Protein AF-A0A3N5LAV4-F1 (afdb_monomer)

pLDDT: mean 74.95, std 21.88, range [33.88, 96.81]

Mean predicted aligned error: 13.33 Å

Foldseek 3Di:
DPDDPVRVVVVLVVQVVCVVVVDDDDDDDDDLVCPVVRDQWDWA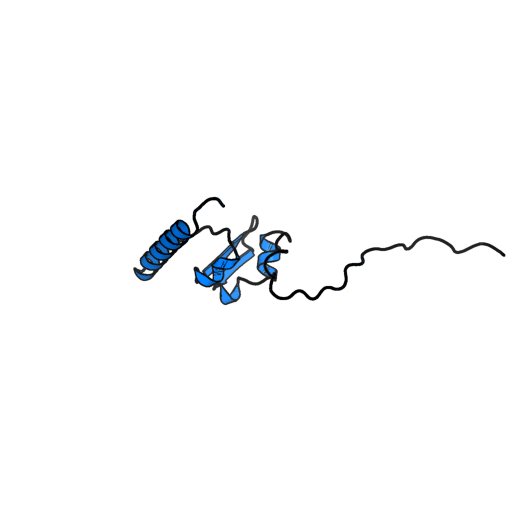DDVHTLDTGGCVVQVDPVSVCVRPVNPPPDPPPDDDDDDDDDDDDDDDDDDDDDD

Sequence (99 aa):
QGVDATTERAIVSLLQDLRQAGKTVVVVHHDLQTVPEYFDWVTLLNVRRIASGKVSEVFTEQNLRLTYGGRIAFLHAGAVQPGADAAEGQIEDAMVREG

Solvent-accessible surface area (backbone atoms only — not comparable to full-atom values): 6896 Å² total; per-residue (Å²): 130,96,70,55,74,68,57,51,50,55,52,51,51,52,52,51,52,43,39,74,72,74,43,91,80,88,81,95,79,84,63,74,85,55,42,78,81,75,43,72,59,46,72,42,62,52,104,45,80,75,47,70,42,44,33,95,79,47,75,38,72,70,54,49,34,69,37,58,71,65,71,73,79,72,85,62,89,83,69,89,79,90,86,86,88,76,84,77,90,84,90,79,90,84,82,90,82,91,135

Radius of gyration: 22.42 Å; Cα contacts (8 Å, |Δi|>4): 59; chains: 1; bounding box: 51×29×78 Å

Structure (mmCIF, N/CA/C/O backbone):
data_AF-A0A3N5LAV4-F1
#
_entry.id   AF-A0A3N5LAV4-F1
#
loop_
_atom_site.group_PDB
_atom_site.id
_atom_site.type_symbol
_atom_site.label_atom_id
_atom_site.label_alt_id
_atom_site.label_comp_id
_atom_site.label_asym_id
_atom_site.label_entity_id
_atom_site.label_seq_id
_atom_site.pdbx_PDB_ins_code
_atom_site.Cartn_x
_atom_site.Cartn_y
_atom_site.Cartn_z
_atom_site.occupancy
_atom_site.B_iso_or_equiv
_atom_site.auth_seq_id
_atom_site.auth_comp_id
_atom_site.auth_asym_id
_atom_site.auth_atom_id
_atom_site.pdbx_PDB_model_num
ATOM 1 N N . GLN A 1 1 ? -7.325 -6.015 -11.851 1.00 54.72 1 GLN A N 1
ATOM 2 C CA . GLN A 1 1 ? -7.797 -7.276 -11.238 1.00 54.72 1 GLN A CA 1
ATOM 3 C C . GLN A 1 1 ? -9.316 -7.206 -11.070 1.00 54.72 1 GLN A C 1
ATOM 5 O O . GLN A 1 1 ? -9.852 -6.115 -11.176 1.00 54.72 1 GLN A O 1
ATOM 10 N N . GLY A 1 2 ? -10.007 -8.340 -10.899 1.00 55.69 2 GLY A N 1
ATOM 11 C CA . GLY A 1 2 ? -11.479 -8.446 -10.953 1.00 55.69 2 GLY A CA 1
ATOM 12 C C . GLY A 1 2 ? -12.210 -8.363 -9.605 1.00 55.69 2 GLY A C 1
ATOM 13 O O . GLY A 1 2 ? -13.214 -9.047 -9.435 1.00 55.69 2 GLY A O 1
ATOM 14 N N . VAL A 1 3 ? -11.696 -7.591 -8.644 1.00 66.12 3 VAL A N 1
ATOM 15 C CA . VAL A 1 3 ? -12.394 -7.310 -7.377 1.00 66.12 3 VAL A CA 1
ATOM 16 C C . VAL A 1 3 ? -13.152 -5.994 -7.544 1.00 66.12 3 VAL A C 1
ATOM 18 O O . VAL A 1 3 ? -12.607 -5.036 -8.084 1.00 66.12 3 VAL A O 1
ATOM 21 N N . ASP A 1 4 ? -14.417 -5.956 -7.125 1.00 78.62 4 ASP A N 1
ATOM 22 C CA . ASP A 1 4 ? -15.229 -4.737 -7.161 1.00 78.62 4 ASP A CA 1
ATOM 23 C C . ASP A 1 4 ? -14.636 -3.653 -6.239 1.00 78.62 4 ASP A C 1
ATOM 25 O O . ASP A 1 4 ? -14.283 -3.936 -5.091 1.00 78.62 4 ASP A O 1
ATOM 29 N N . ALA A 1 5 ? -14.568 -2.403 -6.709 1.00 75.56 5 ALA A N 1
ATOM 30 C CA . ALA A 1 5 ? -13.951 -1.285 -5.983 1.00 75.56 5 ALA A CA 1
ATOM 31 C C . ALA A 1 5 ? -14.625 -0.977 -4.629 1.00 75.56 5 ALA A C 1
ATOM 33 O O . ALA A 1 5 ? -14.033 -0.346 -3.751 1.00 75.56 5 ALA A O 1
ATOM 34 N N . THR A 1 6 ? -15.879 -1.388 -4.431 1.00 80.19 6 THR A N 1
ATOM 35 C CA . THR A 1 6 ? -16.562 -1.283 -3.132 1.00 80.19 6 THR A CA 1
ATOM 36 C C . THR A 1 6 ? -16.047 -2.346 -2.170 1.00 80.19 6 THR A C 1
ATOM 38 O O . THR A 1 6 ? -15.789 -2.058 -1.003 1.00 80.19 6 THR A O 1
ATOM 41 N N . THR A 1 7 ? -15.844 -3.562 -2.677 1.00 81.88 7 THR A N 1
ATOM 42 C CA . THR A 1 7 ? -15.305 -4.683 -1.899 1.00 81.88 7 THR A CA 1
ATOM 43 C C . THR A 1 7 ? -13.860 -4.418 -1.491 1.00 81.88 7 THR A C 1
ATOM 45 O O . THR A 1 7 ? -13.505 -4.623 -0.333 1.00 81.88 7 THR A O 1
ATOM 48 N N . GLU A 1 8 ? -13.040 -3.895 -2.404 1.00 83.81 8 GLU A N 1
ATOM 49 C CA . GLU A 1 8 ? -11.659 -3.514 -2.100 1.00 83.81 8 GLU A CA 1
ATOM 50 C C . GLU A 1 8 ? -11.595 -2.464 -0.985 1.00 83.81 8 GLU A C 1
ATOM 52 O O . GLU A 1 8 ? -10.899 -2.669 0.008 1.00 83.81 8 GLU A O 1
ATOM 57 N N . ARG A 1 9 ? -12.391 -1.391 -1.080 1.00 82.44 9 ARG A N 1
ATOM 58 C CA . ARG A 1 9 ? -12.448 -0.354 -0.037 1.00 82.44 9 ARG A CA 1
ATOM 59 C C . ARG A 1 9 ? -12.894 -0.899 1.319 1.00 82.44 9 ARG A C 1
ATOM 61 O O . ARG A 1 9 ? -12.321 -0.519 2.337 1.00 82.44 9 ARG A O 1
ATOM 68 N N . ALA A 1 10 ? -13.869 -1.809 1.348 1.00 86.69 10 ALA A N 1
ATOM 69 C CA . ALA A 1 10 ? -14.304 -2.448 2.591 1.00 86.69 10 ALA A CA 1
ATOM 70 C C . ALA A 1 10 ? -13.181 -3.286 3.228 1.00 86.69 10 ALA A C 1
ATOM 72 O O . ALA A 1 10 ? -12.960 -3.210 4.438 1.00 86.69 10 ALA A O 1
ATOM 73 N N . ILE A 1 11 ? -12.433 -4.039 2.415 1.00 87.12 11 ILE A N 1
ATOM 74 C CA . ILE A 1 11 ? -11.278 -4.817 2.878 1.00 87.12 11 ILE A CA 1
ATOM 75 C C . ILE A 1 11 ? -10.182 -3.882 3.397 1.00 87.12 11 ILE A C 1
ATOM 77 O O . ILE A 1 11 ? -9.685 -4.089 4.500 1.00 87.12 11 ILE A O 1
ATOM 81 N N . VAL A 1 12 ? -9.829 -2.832 2.651 1.00 86.62 12 VAL A N 1
ATOM 82 C CA . VAL A 1 12 ? -8.804 -1.861 3.064 1.00 86.62 12 VAL A CA 1
ATOM 83 C C . VAL A 1 12 ? -9.181 -1.187 4.383 1.00 86.62 12 VAL A C 1
ATOM 85 O O . VAL A 1 12 ? -8.341 -1.114 5.278 1.00 86.62 12 VAL A O 1
ATOM 88 N N . SER A 1 13 ? -10.439 -0.769 4.550 1.00 88.50 13 SER A N 1
ATOM 89 C CA . SER A 1 13 ? -10.920 -0.181 5.807 1.00 88.50 13 SER A CA 1
ATOM 90 C C . SER A 1 13 ? -10.742 -1.145 6.983 1.00 88.50 13 SER A C 1
ATOM 92 O O . SER A 1 13 ? -10.186 -0.767 8.010 1.00 88.50 13 SER A O 1
ATOM 94 N N . LEU A 1 14 ? -11.120 -2.416 6.817 1.00 90.38 14 LEU A N 1
ATOM 95 C CA . LEU A 1 14 ? -10.933 -3.429 7.858 1.00 90.38 14 LEU A CA 1
ATOM 96 C C . LEU A 1 14 ? -9.450 -3.619 8.217 1.00 90.38 14 LEU A C 1
ATOM 98 O O . LEU A 1 14 ? -9.093 -3.757 9.388 1.00 90.38 14 LEU A O 1
ATOM 102 N N . LEU A 1 15 ? -8.565 -3.620 7.219 1.00 90.12 15 LEU A N 1
ATOM 103 C CA . LEU A 1 15 ? -7.121 -3.735 7.435 1.00 90.12 15 LEU A CA 1
ATOM 104 C C . LEU A 1 15 ? -6.561 -2.516 8.185 1.00 90.12 15 LEU A C 1
ATOM 106 O O . LEU A 1 15 ? -5.692 -2.670 9.047 1.00 90.12 15 LEU A O 1
ATOM 110 N N . GLN A 1 16 ? -7.083 -1.318 7.911 1.00 88.94 16 GLN A N 1
ATOM 111 C CA . GLN A 1 16 ? -6.729 -0.100 8.639 1.00 88.94 16 GLN A CA 1
ATOM 112 C C . GLN A 1 16 ? -7.195 -0.148 10.098 1.00 88.94 16 GLN A C 1
ATOM 114 O O . GLN A 1 16 ? -6.432 0.261 10.976 1.00 88.94 16 GLN A O 1
ATOM 119 N N . ASP A 1 17 ? -8.384 -0.684 10.373 1.00 92.19 17 ASP A N 1
ATOM 120 C CA . ASP A 1 17 ? -8.902 -0.855 11.737 1.00 92.19 17 ASP A CA 1
ATOM 121 C C . ASP A 1 17 ? -8.050 -1.850 12.537 1.00 92.19 17 ASP A C 1
ATOM 123 O O . ASP A 1 17 ? -7.671 -1.589 13.681 1.00 92.19 17 ASP A O 1
ATOM 127 N N . LEU A 1 18 ? -7.656 -2.969 11.919 1.00 90.62 18 LEU A N 1
ATOM 128 C CA . LEU A 1 18 ? -6.747 -3.940 12.539 1.00 90.62 18 LEU A CA 1
ATOM 129 C C . LEU A 1 18 ? -5.386 -3.317 12.866 1.00 90.62 18 LEU A C 1
ATOM 131 O O . LEU A 1 18 ? -4.844 -3.545 13.951 1.00 90.62 18 LEU A O 1
ATOM 135 N N . ARG A 1 19 ? -4.849 -2.492 11.961 1.00 90.00 19 ARG A N 1
ATOM 136 C CA . ARG A 1 19 ? -3.630 -1.716 12.217 1.00 90.00 19 ARG A CA 1
ATOM 137 C C . ARG A 1 19 ? -3.817 -0.762 13.400 1.00 90.00 19 ARG A C 1
ATOM 139 O O . ARG A 1 19 ? -2.953 -0.719 14.272 1.00 90.00 19 ARG A O 1
ATOM 146 N N . GLN A 1 20 ? -4.933 -0.029 13.465 1.00 89.62 20 GLN A N 1
ATOM 147 C CA . GLN A 1 20 ? -5.241 0.873 14.587 1.00 89.62 20 GLN A CA 1
ATOM 148 C C . GLN A 1 20 ? -5.351 0.123 15.923 1.00 89.62 20 GLN A C 1
ATOM 150 O O . GLN A 1 20 ? -4.937 0.641 16.957 1.00 89.62 20 GLN A O 1
ATOM 155 N N . ALA A 1 21 ? -5.802 -1.133 15.901 1.00 94.44 21 ALA A N 1
ATOM 156 C CA . ALA A 1 21 ? -5.805 -2.029 17.058 1.00 94.44 21 ALA A CA 1
ATOM 157 C C . ALA A 1 21 ? -4.410 -2.591 17.432 1.00 94.44 21 ALA A C 1
ATOM 159 O O . ALA A 1 21 ? -4.306 -3.536 18.221 1.00 94.44 21 ALA A O 1
ATOM 160 N N . GLY A 1 22 ? -3.329 -2.053 16.857 1.00 91.94 22 GLY A N 1
ATOM 161 C CA . GLY A 1 22 ? -1.949 -2.448 17.138 1.00 91.94 22 GLY A CA 1
ATOM 162 C C . GLY A 1 22 ? -1.529 -3.767 16.486 1.00 91.94 22 GLY A C 1
ATOM 163 O O . GLY A 1 22 ? -0.560 -4.384 16.931 1.00 91.94 22 GLY A O 1
ATOM 164 N N . LYS A 1 23 ? -2.254 -4.243 15.463 1.00 91.00 23 LYS A N 1
ATOM 165 C CA . LYS A 1 23 ? -1.867 -5.440 14.703 1.00 91.00 23 LYS A CA 1
ATOM 166 C C . LYS A 1 23 ? -0.959 -5.066 13.537 1.00 91.00 23 LYS A C 1
ATOM 168 O O . LYS A 1 23 ? -1.165 -4.062 12.864 1.00 91.00 23 LYS A O 1
ATOM 173 N N . THR A 1 24 ? 0.031 -5.908 13.261 1.00 89.81 24 THR A N 1
ATOM 174 C CA . THR A 1 24 ? 0.834 -5.793 12.041 1.00 89.81 24 THR A CA 1
ATOM 175 C C . THR A 1 24 ? 0.073 -6.417 10.879 1.00 89.81 24 THR A C 1
ATOM 177 O O . THR A 1 24 ? -0.315 -7.582 10.947 1.00 89.81 24 THR A O 1
ATOM 180 N N . VAL A 1 25 ? -0.120 -5.648 9.811 1.00 89.75 25 VAL A N 1
ATOM 181 C CA . VAL A 1 25 ? -0.812 -6.081 8.596 1.00 89.75 25 VAL A CA 1
ATOM 182 C C . VAL A 1 25 ? 0.167 -6.028 7.428 1.00 89.75 25 VAL A C 1
ATOM 184 O O . VAL A 1 25 ? 0.864 -5.033 7.247 1.00 89.75 25 VAL A O 1
ATOM 187 N N . VAL A 1 26 ? 0.221 -7.100 6.636 1.00 89.69 26 VAL A N 1
ATOM 188 C CA . VAL A 1 26 ? 1.035 -7.179 5.417 1.00 89.69 26 VAL A CA 1
ATOM 189 C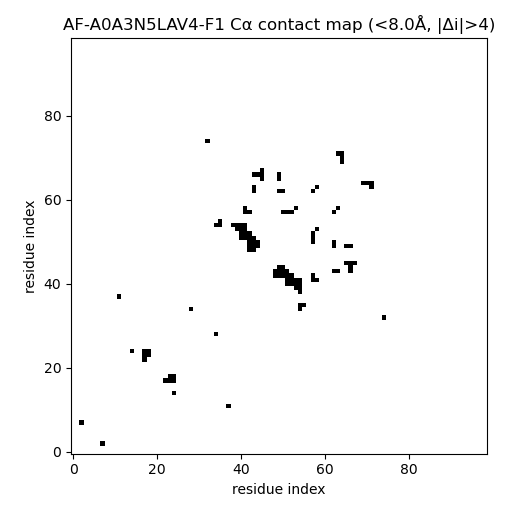 C . VAL A 1 26 ? 0.105 -7.425 4.239 1.00 89.69 26 VAL A C 1
ATOM 191 O O . VAL A 1 26 ? -0.685 -8.367 4.263 1.00 89.69 26 VAL A O 1
ATOM 194 N N . VAL A 1 27 ? 0.203 -6.580 3.214 1.00 89.62 27 VAL A N 1
ATOM 195 C CA . VAL A 1 27 ? -0.643 -6.634 2.018 1.00 89.62 27 VAL A CA 1
ATOM 196 C C . VAL A 1 27 ? 0.245 -6.681 0.784 1.00 89.62 27 VAL A C 1
ATOM 198 O O . VAL A 1 27 ? 1.216 -5.933 0.680 1.00 89.62 27 VAL A O 1
ATOM 201 N N . VAL A 1 28 ? -0.098 -7.555 -0.160 1.00 89.38 28 VAL A N 1
ATOM 202 C CA . VAL A 1 28 ? 0.474 -7.527 -1.508 1.00 89.38 28 VAL A CA 1
ATOM 203 C C . VAL A 1 28 ? -0.480 -6.727 -2.378 1.00 89.38 28 VAL A C 1
ATOM 205 O O . VAL A 1 28 ? -1.561 -7.208 -2.710 1.00 89.38 28 VAL A O 1
ATOM 208 N N . HIS A 1 29 ? -0.081 -5.501 -2.714 1.00 88.19 29 HIS A N 1
ATOM 209 C CA . HIS A 1 29 ? -0.881 -4.609 -3.546 1.00 88.19 29 HIS A CA 1
ATOM 210 C C . HIS A 1 29 ? -0.306 -4.487 -4.954 1.00 88.19 29 HIS A C 1
ATOM 212 O O . HIS A 1 29 ? 0.909 -4.526 -5.145 1.00 88.19 29 HIS A O 1
ATOM 218 N N . HIS A 1 30 ? -1.186 -4.364 -5.943 1.00 84.62 30 HIS A N 1
ATOM 219 C CA . HIS A 1 30 ? -0.815 -4.330 -7.361 1.00 84.62 30 HIS A CA 1
ATOM 220 C C . HIS A 1 30 ? -1.192 -3.017 -8.050 1.00 84.62 30 HIS A C 1
ATOM 222 O O . HIS A 1 30 ? -0.629 -2.709 -9.101 1.00 84.62 30 HIS A O 1
ATOM 228 N N . ASP A 1 31 ? -2.126 -2.256 -7.477 1.00 85.94 31 ASP A N 1
ATOM 229 C CA . ASP A 1 31 ? -2.491 -0.939 -7.972 1.00 85.94 31 ASP A CA 1
ATOM 230 C C . ASP A 1 31 ? -1.620 0.124 -7.299 1.00 85.94 31 ASP A C 1
ATOM 232 O O . ASP A 1 31 ? -1.720 0.398 -6.108 1.00 85.94 31 ASP A O 1
ATOM 236 N N . LEU A 1 32 ? -0.727 0.718 -8.083 1.00 87.19 32 LEU A N 1
ATOM 237 C CA . LEU A 1 32 ? 0.224 1.713 -7.607 1.00 87.19 32 LEU A CA 1
ATOM 238 C C . LEU A 1 32 ? -0.426 3.072 -7.318 1.00 87.19 32 LEU A C 1
ATOM 240 O O . LEU A 1 32 ? 0.136 3.844 -6.545 1.00 87.19 32 LEU A O 1
ATOM 244 N N . GLN A 1 33 ? -1.582 3.381 -7.912 1.00 85.31 33 GLN A N 1
ATOM 245 C CA . GLN A 1 33 ? -2.218 4.692 -7.744 1.00 85.31 33 GLN A CA 1
ATOM 246 C C . GLN A 1 33 ? -2.791 4.874 -6.337 1.00 85.31 33 GLN A C 1
ATOM 248 O O . GLN A 1 33 ? -2.746 5.970 -5.787 1.00 85.31 33 GLN A O 1
ATOM 253 N N . THR A 1 34 ? -3.269 3.787 -5.738 1.00 86.00 34 THR A N 1
ATOM 254 C CA . THR A 1 34 ? -3.899 3.770 -4.413 1.00 86.00 34 THR A CA 1
ATOM 255 C C . THR A 1 34 ? -2.910 3.525 -3.269 1.00 86.00 34 THR A C 1
ATOM 257 O O . THR A 1 34 ? -3.261 3.689 -2.100 1.00 86.00 34 THR A O 1
ATOM 260 N N . VAL A 1 35 ? -1.642 3.193 -3.564 1.00 90.06 35 VAL A N 1
ATOM 261 C CA . VAL A 1 35 ? -0.621 2.952 -2.525 1.00 90.06 35 VAL A CA 1
ATOM 262 C C . VAL A 1 35 ? -0.457 4.137 -1.561 1.00 90.06 35 VAL A C 1
ATOM 264 O O . VAL A 1 35 ? -0.478 3.895 -0.352 1.00 90.06 35 VAL A O 1
ATOM 267 N N . PRO A 1 36 ? -0.323 5.394 -2.034 1.00 88.31 36 PRO A N 1
ATOM 268 C CA . PRO A 1 36 ? -0.148 6.541 -1.143 1.00 88.31 36 PRO A CA 1
ATOM 269 C C . PRO A 1 36 ? -1.364 6.851 -0.273 1.00 88.31 36 PRO A C 1
ATOM 271 O O . PRO A 1 36 ? -1.217 7.506 0.753 1.00 88.31 36 PRO A O 1
ATOM 274 N N . GLU A 1 37 ? -2.551 6.394 -0.675 1.00 87.19 37 GLU A N 1
ATOM 275 C CA . GLU A 1 37 ? -3.787 6.603 0.078 1.00 87.19 37 GLU A CA 1
ATOM 276 C C . GLU A 1 37 ? -3.936 5.581 1.213 1.00 87.19 37 GLU A C 1
ATOM 278 O O . GLU A 1 37 ? -4.438 5.908 2.288 1.00 87.19 37 GLU A O 1
ATOM 283 N N . TYR A 1 38 ? -3.497 4.338 0.994 1.00 84.50 38 TYR A N 1
ATOM 284 C CA . TYR A 1 38 ? -3.832 3.225 1.886 1.00 84.50 38 TYR A CA 1
ATOM 285 C C . TYR A 1 38 ? -2.703 2.770 2.808 1.00 84.50 38 TYR A C 1
ATOM 287 O O . TYR A 1 38 ? -2.996 2.186 3.856 1.00 84.50 38 TYR A O 1
ATOM 295 N N . PHE A 1 39 ? -1.438 3.022 2.460 1.00 90.00 39 PHE A N 1
ATOM 296 C CA . PHE A 1 39 ? -0.298 2.435 3.166 1.00 90.00 39 PHE A CA 1
ATOM 297 C C . PHE A 1 39 ? 0.690 3.477 3.687 1.00 90.00 39 PHE A C 1
ATOM 299 O O . PHE A 1 39 ? 1.071 4.416 2.998 1.00 90.00 39 PHE A O 1
ATOM 306 N N . ASP A 1 40 ? 1.181 3.243 4.903 1.00 89.25 40 ASP A N 1
ATOM 307 C CA . ASP A 1 40 ? 2.211 4.075 5.532 1.00 89.25 40 ASP A CA 1
ATOM 308 C C . ASP A 1 40 ? 3.628 3.670 5.079 1.00 89.25 40 ASP A C 1
ATOM 310 O O . ASP A 1 40 ? 4.546 4.492 5.000 1.00 89.25 40 ASP A O 1
ATOM 314 N N . TRP A 1 41 ? 3.814 2.378 4.788 1.00 93.88 41 TRP A N 1
ATOM 315 C CA . TRP A 1 41 ? 5.083 1.744 4.425 1.00 93.88 41 TRP A CA 1
ATOM 316 C C . TRP A 1 41 ? 4.928 0.874 3.182 1.00 93.88 41 TRP A C 1
ATOM 318 O O . TRP A 1 41 ? 3.894 0.244 2.973 1.00 93.88 41 TRP A O 1
ATOM 328 N N . V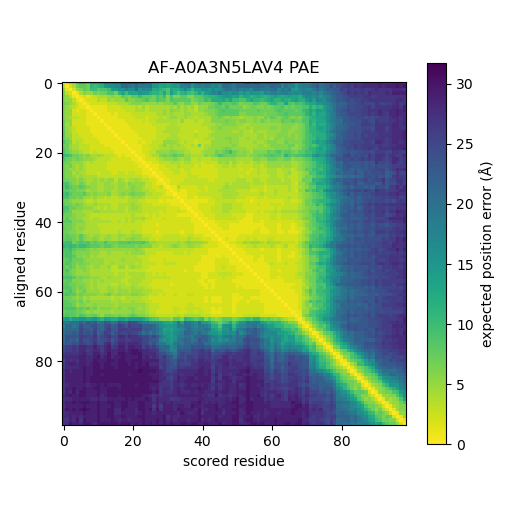AL A 1 42 ? 5.994 0.783 2.390 1.00 95.88 42 VAL A N 1
ATOM 329 C CA . VAL A 1 42 ? 6.047 -0.049 1.187 1.00 95.88 42 VAL A CA 1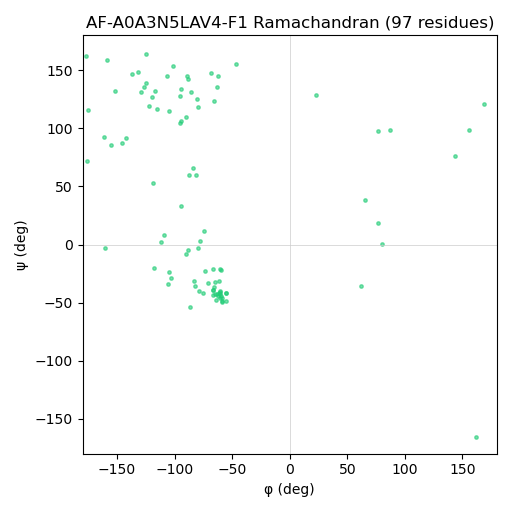
ATOM 330 C C . VAL A 1 42 ? 7.378 -0.785 1.099 1.00 95.88 42 VAL A C 1
ATOM 332 O O . VAL A 1 42 ? 8.426 -0.282 1.506 1.00 95.88 42 VAL A O 1
ATOM 335 N N . THR A 1 43 ? 7.337 -1.996 0.549 1.00 95.69 43 THR A N 1
ATOM 336 C CA . THR A 1 43 ? 8.527 -2.739 0.133 1.00 95.69 43 THR A CA 1
ATOM 337 C C . THR A 1 43 ? 8.406 -3.066 -1.344 1.00 95.69 43 THR A C 1
ATOM 339 O O . THR A 1 43 ? 7.482 -3.758 -1.760 1.00 95.69 43 THR A O 1
ATOM 342 N N . LEU A 1 44 ? 9.349 -2.561 -2.131 1.00 94.50 44 LEU A N 1
ATOM 343 C CA . LEU A 1 44 ? 9.399 -2.749 -3.572 1.00 94.50 44 LEU A CA 1
ATOM 344 C C . LEU A 1 44 ? 10.321 -3.925 -3.915 1.00 94.50 44 LEU A C 1
ATOM 346 O O . LEU A 1 44 ? 11.470 -3.983 -3.459 1.00 94.50 44 LEU A O 1
ATOM 350 N N . LEU A 1 45 ? 9.813 -4.872 -4.708 1.00 91.62 45 LEU A N 1
ATOM 351 C CA . LEU A 1 45 ? 10.463 -6.150 -5.007 1.00 91.62 45 LEU A CA 1
ATOM 352 C C . LEU A 1 45 ? 10.521 -6.412 -6.517 1.00 91.62 45 LEU A C 1
ATOM 354 O O . LEU A 1 45 ? 9.505 -6.344 -7.199 1.00 91.62 45 LEU A O 1
ATOM 358 N N . ASN A 1 46 ? 11.696 -6.791 -7.016 1.00 90.19 46 ASN A N 1
ATOM 359 C CA . ASN A 1 46 ? 11.898 -7.297 -8.374 1.00 90.19 46 ASN A CA 1
ATOM 360 C C . ASN A 1 46 ? 12.991 -8.363 -8.371 1.00 90.19 46 ASN A C 1
ATOM 362 O O . ASN A 1 46 ? 14.172 -8.035 -8.516 1.00 90.19 46 ASN A O 1
ATOM 366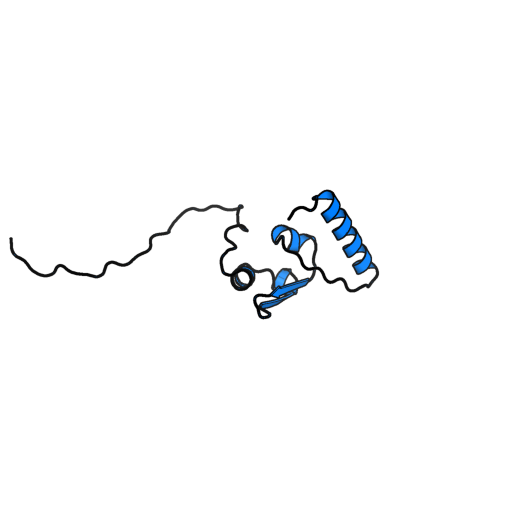 N N . VAL A 1 47 ? 12.603 -9.619 -8.118 1.00 90.44 47 VAL A N 1
ATOM 367 C CA . VAL A 1 47 ? 13.483 -10.775 -7.819 1.00 90.44 47 VAL A CA 1
ATOM 368 C C . VAL A 1 47 ? 14.325 -10.591 -6.540 1.00 90.44 47 VAL A C 1
ATOM 370 O O . VAL A 1 47 ? 14.505 -11.525 -5.767 1.00 90.44 47 VAL A O 1
ATOM 373 N N . ARG A 1 48 ? 14.777 -9.368 -6.267 1.00 92.31 48 ARG A N 1
ATOM 374 C CA . ARG A 1 48 ? 15.437 -8.872 -5.065 1.00 92.31 48 ARG A CA 1
ATOM 375 C C . ARG A 1 48 ? 14.686 -7.663 -4.510 1.00 92.31 48 ARG A C 1
ATOM 377 O O . ARG A 1 48 ? 13.909 -7.014 -5.212 1.00 92.31 48 ARG A O 1
ATOM 384 N N . ARG A 1 49 ? 14.975 -7.312 -3.258 1.00 94.94 49 ARG A N 1
ATOM 385 C CA . ARG A 1 49 ? 14.503 -6.059 -2.661 1.00 94.94 49 ARG A CA 1
ATOM 386 C C . ARG A 1 49 ? 15.139 -4.864 -3.368 1.00 94.94 49 ARG A C 1
ATOM 388 O O . ARG A 1 49 ? 16.362 -4.762 -3.403 1.00 94.94 49 ARG A O 1
ATOM 395 N N . ILE A 1 50 ? 14.302 -3.967 -3.882 1.00 95.12 50 ILE A N 1
ATOM 396 C CA . ILE A 1 50 ? 14.725 -2.687 -4.459 1.00 95.12 50 ILE A CA 1
ATOM 397 C C . ILE A 1 50 ? 14.837 -1.640 -3.352 1.00 95.12 50 ILE A C 1
ATOM 399 O O . ILE A 1 50 ? 15.902 -1.063 -3.165 1.00 95.12 50 ILE A O 1
ATOM 403 N N . ALA A 1 51 ? 13.772 -1.454 -2.569 1.00 96.25 51 ALA A N 1
ATOM 404 C CA . ALA A 1 51 ? 13.736 -0.518 -1.448 1.00 96.25 51 ALA A CA 1
ATOM 405 C C . ALA A 1 51 ? 12.624 -0.895 -0.452 1.00 96.25 51 ALA A C 1
ATOM 407 O O . ALA A 1 51 ? 11.695 -1.626 -0.798 1.00 96.25 51 ALA A O 1
ATOM 408 N N . SER A 1 52 ? 12.732 -0.438 0.797 1.00 96.81 52 SER A N 1
ATOM 409 C CA . SER A 1 52 ? 11.747 -0.680 1.858 1.00 96.81 52 SER A CA 1
ATOM 410 C C . SER A 1 52 ? 11.785 0.467 2.861 1.00 96.81 52 SER A C 1
ATOM 412 O O . SER A 1 52 ? 12.874 0.876 3.261 1.00 96.81 52 SER A O 1
ATOM 414 N N . GLY A 1 53 ? 10.624 1.011 3.219 1.00 96.00 53 GLY A N 1
ATOM 415 C CA . GLY A 1 53 ? 10.531 2.208 4.055 1.00 96.00 53 GLY A CA 1
ATOM 416 C C . GLY A 1 53 ? 9.164 2.875 3.969 1.00 96.00 53 GLY A C 1
ATOM 417 O O . GLY A 1 53 ? 8.207 2.290 3.453 1.00 96.00 53 GLY A O 1
ATOM 418 N N . LYS A 1 54 ? 9.077 4.116 4.459 1.00 96.44 54 LYS A N 1
ATOM 419 C CA . LYS A 1 54 ? 7.859 4.927 4.349 1.00 96.44 54 LYS A CA 1
ATOM 420 C C . LYS A 1 54 ? 7.524 5.194 2.888 1.00 96.44 54 LYS A C 1
ATOM 422 O O . LYS A 1 54 ? 8.420 5.420 2.072 1.00 96.44 54 LYS A O 1
ATOM 427 N N . VAL A 1 55 ? 6.232 5.244 2.572 1.00 95.38 55 VAL A N 1
ATOM 428 C CA . VAL A 1 55 ? 5.772 5.549 1.208 1.00 95.38 55 VAL A CA 1
ATOM 429 C C . VAL A 1 55 ? 6.346 6.878 0.709 1.00 95.38 55 VAL A C 1
ATOM 431 O O . VAL A 1 55 ? 6.867 6.925 -0.400 1.00 95.38 55 VAL A O 1
ATOM 434 N N . SER A 1 56 ? 6.381 7.912 1.554 1.00 94.75 56 SER A N 1
ATOM 435 C CA . SER A 1 56 ? 6.930 9.237 1.217 1.00 94.75 56 SER A CA 1
ATOM 436 C C . SER A 1 56 ? 8.409 9.244 0.806 1.00 94.75 56 SER A C 1
ATOM 438 O O . SER A 1 56 ? 8.859 10.191 0.173 1.00 94.75 56 SER A O 1
ATOM 440 N N . GLU A 1 57 ? 9.178 8.225 1.191 1.00 95.00 57 GLU A N 1
ATOM 441 C CA . GLU A 1 57 ? 10.626 8.143 0.954 1.00 95.00 57 GLU A CA 1
ATOM 442 C C . GLU A 1 57 ? 10.965 7.133 -0.150 1.00 95.00 57 GLU A C 1
ATOM 444 O O . GLU A 1 57 ? 11.919 7.313 -0.905 1.00 95.00 57 GLU A O 1
ATOM 449 N N . VAL A 1 58 ? 10.189 6.050 -0.241 1.00 96.25 58 VAL A N 1
ATOM 450 C CA . VAL A 1 58 ? 10.505 4.896 -1.091 1.00 96.25 58 VAL A CA 1
ATOM 451 C C . VAL A 1 58 ? 9.683 4.859 -2.373 1.00 96.25 58 VAL A C 1
ATOM 453 O O . VAL A 1 58 ? 10.168 4.339 -3.382 1.00 96.25 58 VAL A O 1
ATOM 456 N N . PHE A 1 59 ? 8.471 5.413 -2.373 1.00 94.06 59 PHE A N 1
ATOM 457 C CA . PHE A 1 59 ? 7.548 5.358 -3.506 1.00 94.06 59 PHE A CA 1
ATOM 458 C C . PHE A 1 59 ? 7.871 6.430 -4.559 1.00 94.06 59 PHE A C 1
ATOM 460 O O . PHE A 1 59 ? 7.077 7.316 -4.859 1.00 94.06 59 PHE A O 1
ATOM 467 N N . THR A 1 60 ? 9.086 6.362 -5.100 1.00 93.25 60 THR A N 1
ATOM 468 C CA . THR A 1 60 ? 9.610 7.293 -6.104 1.00 93.25 60 THR A CA 1
ATOM 469 C 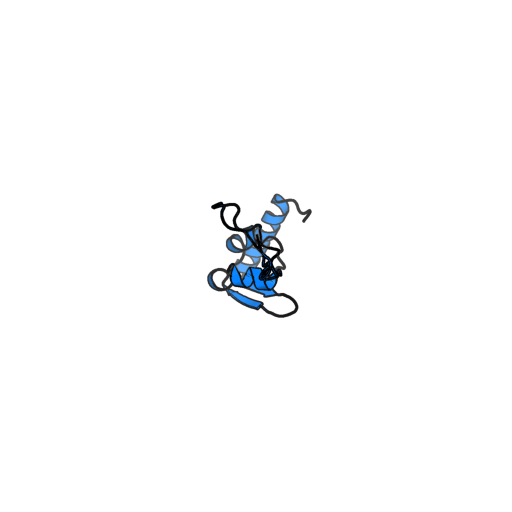C . THR A 1 60 ? 9.552 6.683 -7.500 1.00 93.25 60 THR A C 1
ATOM 471 O O . THR A 1 60 ? 9.640 5.463 -7.664 1.00 93.25 60 THR A O 1
ATOM 474 N N . GLU A 1 61 ? 9.469 7.525 -8.532 1.00 90.25 61 GLU A N 1
ATOM 475 C CA . GLU A 1 61 ? 9.445 7.065 -9.927 1.00 90.25 61 GLU A CA 1
ATOM 476 C C . GLU A 1 61 ? 10.657 6.182 -10.264 1.00 90.25 61 GLU A C 1
ATOM 478 O O . GLU A 1 61 ? 10.517 5.132 -10.894 1.00 90.25 61 GLU A O 1
ATOM 483 N N . GLN A 1 62 ? 11.845 6.563 -9.787 1.00 91.69 62 GLN A N 1
ATOM 484 C CA . GLN A 1 62 ? 13.072 5.793 -9.979 1.00 91.69 62 GLN A CA 1
ATOM 485 C C . GLN A 1 62 ? 12.946 4.375 -9.404 1.00 91.69 62 GLN A C 1
ATOM 487 O O . GLN A 1 62 ? 13.232 3.397 -10.099 1.00 91.69 62 GLN A O 1
ATOM 492 N N . ASN A 1 63 ? 12.490 4.246 -8.155 1.00 94.06 63 ASN A N 1
ATOM 493 C CA . ASN A 1 63 ? 12.345 2.942 -7.514 1.00 94.06 63 ASN A CA 1
ATOM 494 C C . ASN A 1 63 ? 11.260 2.100 -8.191 1.00 94.06 63 ASN A C 1
ATOM 496 O O . ASN A 1 63 ? 11.444 0.899 -8.397 1.00 94.06 63 ASN A O 1
ATOM 500 N N . LEU A 1 64 ? 10.153 2.723 -8.596 1.00 91.62 64 LEU A N 1
ATOM 501 C CA . LEU A 1 64 ? 9.082 2.064 -9.337 1.00 91.62 64 LEU A CA 1
ATOM 502 C C . LEU A 1 64 ? 9.581 1.537 -10.691 1.00 91.62 64 LEU A C 1
ATOM 504 O O . LEU A 1 64 ? 9.352 0.374 -11.026 1.00 91.62 64 LEU A O 1
ATOM 508 N N . ARG A 1 65 ? 10.357 2.327 -11.438 1.00 89.88 65 ARG A N 1
ATOM 509 C CA . ARG A 1 65 ? 10.942 1.913 -12.722 1.00 89.88 65 ARG A CA 1
ATOM 510 C C . ARG A 1 65 ? 11.867 0.701 -12.579 1.00 89.88 65 ARG A C 1
ATOM 512 O O . ARG A 1 65 ? 11.769 -0.225 -13.383 1.00 89.88 65 ARG A O 1
ATOM 519 N N . LEU A 1 66 ? 12.710 0.679 -11.542 1.00 91.00 66 LEU A N 1
ATOM 520 C CA . LEU A 1 66 ? 13.581 -0.460 -11.212 1.00 91.00 66 LEU A CA 1
ATOM 521 C C . LEU A 1 66 ? 12.790 -1.711 -10.799 1.00 91.00 66 LEU A C 1
ATOM 523 O O . LEU A 1 66 ? 13.220 -2.837 -11.056 1.00 91.00 66 LEU A O 1
ATOM 527 N N . THR A 1 67 ? 11.633 -1.515 -10.168 1.00 90.94 67 THR A N 1
ATOM 528 C CA . THR A 1 67 ? 10.785 -2.597 -9.650 1.00 90.94 67 THR A CA 1
ATOM 529 C C . THR A 1 67 ? 9.969 -3.267 -10.756 1.00 90.94 67 THR A C 1
ATOM 531 O O . THR A 1 67 ? 9.869 -4.486 -10.803 1.00 90.94 67 THR A O 1
ATOM 534 N N . TYR A 1 68 ? 9.436 -2.491 -11.698 1.00 87.00 68 TYR A N 1
ATOM 535 C CA . TYR A 1 68 ? 8.525 -2.997 -12.733 1.00 87.00 68 TYR A CA 1
ATOM 536 C C . TYR A 1 68 ? 9.146 -3.036 -14.142 1.00 87.00 68 TYR A C 1
ATOM 538 O O . TYR A 1 68 ? 8.452 -3.296 -15.126 1.00 87.00 68 TYR A O 1
ATOM 546 N N . GLY A 1 69 ? 10.454 -2.783 -14.259 1.00 75.38 69 GLY A N 1
ATOM 547 C CA . GLY A 1 69 ? 11.220 -2.991 -15.492 1.00 75.38 69 GLY A CA 1
ATOM 548 C C . GLY A 1 69 ? 10.813 -2.077 -16.650 1.00 75.38 69 GLY A C 1
ATOM 549 O O . GLY A 1 69 ? 10.745 -2.530 -17.788 1.00 75.38 69 GLY A O 1
ATOM 550 N N . GLY A 1 70 ? 10.492 -0.809 -16.371 1.00 63.00 70 GLY A N 1
ATOM 551 C CA . GLY A 1 70 ? 10.168 0.182 -17.409 1.00 63.00 70 GLY A CA 1
ATOM 552 C C . GLY A 1 70 ? 8.746 0.122 -17.986 1.00 63.00 70 GLY A C 1
ATOM 553 O O . GLY A 1 70 ? 8.403 0.965 -18.805 1.00 63.00 70 GLY A O 1
ATOM 554 N N . ARG A 1 71 ? 7.876 -0.791 -17.527 1.00 56.72 71 ARG A N 1
ATOM 555 C CA . ARG A 1 71 ? 6.456 -0.846 -17.953 1.00 56.72 71 ARG A CA 1
ATOM 556 C C . ARG A 1 71 ? 5.554 0.203 -17.281 1.00 56.72 71 ARG A C 1
ATOM 558 O O . ARG A 1 71 ? 4.352 0.232 -17.528 1.00 56.72 71 ARG A O 1
ATOM 565 N N . ILE A 1 72 ? 6.118 1.079 -16.447 1.00 54.94 72 ILE A N 1
ATOM 566 C CA . ILE A 1 72 ? 5.405 2.169 -15.759 1.00 54.94 72 ILE A CA 1
ATOM 567 C C . ILE A 1 72 ? 5.381 3.413 -16.651 1.00 54.94 72 ILE A C 1
ATOM 569 O O . ILE A 1 72 ? 5.887 4.470 -16.300 1.00 54.94 72 ILE A O 1
ATOM 573 N N . ALA A 1 73 ? 4.789 3.289 -17.835 1.00 53.56 73 ALA A N 1
ATOM 574 C CA . ALA A 1 73 ? 4.450 4.450 -18.658 1.00 53.56 73 ALA A CA 1
ATOM 575 C C . ALA A 1 73 ? 3.147 5.140 -18.187 1.00 53.56 73 ALA A C 1
ATOM 577 O O . ALA A 1 73 ? 2.757 6.161 -18.738 1.00 53.56 73 ALA A O 1
ATOM 578 N N . PHE A 1 74 ? 2.465 4.603 -17.165 1.00 53.09 74 PHE A N 1
ATOM 579 C CA . PHE A 1 74 ? 1.063 4.936 -16.868 1.00 53.09 74 PHE A CA 1
ATOM 580 C C . PHE A 1 74 ? 0.798 5.731 -15.579 1.00 53.09 74 PHE A C 1
ATOM 582 O O . PHE A 1 74 ? -0.357 6.033 -15.295 1.00 53.09 74 PHE A O 1
ATOM 589 N N . LEU A 1 75 ? 1.815 6.124 -14.803 1.00 55.62 75 LEU A N 1
ATOM 590 C CA . LEU A 1 75 ? 1.578 6.888 -13.560 1.00 55.62 75 LEU A CA 1
ATOM 591 C C . LEU A 1 75 ? 1.523 8.414 -13.745 1.00 55.62 75 LEU A C 1
ATOM 593 O O . LEU A 1 75 ? 1.178 9.114 -12.803 1.00 55.62 75 LEU A O 1
ATOM 597 N N . HIS A 1 76 ? 1.786 8.930 -14.951 1.00 50.12 76 HIS A N 1
ATOM 598 C CA . HIS A 1 76 ? 1.689 10.360 -15.277 1.00 50.12 76 HIS A CA 1
ATOM 599 C C . HIS A 1 76 ? 0.656 10.643 -16.382 1.00 50.12 76 HIS A C 1
ATOM 601 O O . HIS A 1 76 ? 0.932 11.342 -17.352 1.00 50.12 76 HIS A O 1
ATOM 607 N N . ALA A 1 77 ? -0.582 10.168 -16.232 1.00 44.09 77 ALA A N 1
ATOM 608 C CA . ALA A 1 77 ? -1.714 10.774 -16.944 1.00 44.09 77 ALA A CA 1
ATOM 609 C C . ALA A 1 77 ? -2.225 11.986 -16.141 1.00 44.09 77 ALA A C 1
ATOM 611 O O . ALA A 1 77 ? -3.312 11.971 -15.574 1.00 44.09 77 ALA A O 1
ATOM 612 N N . GLY A 1 78 ? -1.376 13.011 -16.037 1.00 44.34 78 GLY A N 1
ATOM 613 C CA . GLY A 1 78 ? -1.647 14.241 -15.282 1.00 44.34 78 GLY A CA 1
ATOM 614 C C . GLY A 1 78 ? -0.779 15.446 -15.660 1.00 44.34 78 GLY A C 1
ATOM 615 O O . GLY A 1 78 ? -1.004 16.529 -15.135 1.00 44.34 78 GLY A O 1
ATOM 616 N N . ALA A 1 79 ? 0.175 15.289 -16.582 1.00 45.06 79 ALA A N 1
ATOM 617 C CA . ALA A 1 79 ? 0.846 16.392 -17.268 1.00 45.06 79 ALA A CA 1
ATOM 618 C C . ALA A 1 79 ? 1.515 15.855 -18.544 1.00 45.06 79 ALA A C 1
ATOM 620 O O . ALA A 1 79 ? 2.641 15.367 -18.513 1.00 45.06 79 ALA A O 1
ATOM 621 N N . VAL A 1 80 ? 0.807 15.913 -19.675 1.00 39.44 80 VAL A N 1
ATOM 622 C CA . VAL A 1 80 ? 1.422 15.717 -20.993 1.00 39.44 80 VAL A CA 1
ATOM 623 C C . VAL A 1 80 ? 2.101 17.026 -21.396 1.00 39.44 80 VAL A C 1
ATOM 625 O O . VAL A 1 80 ? 1.433 18.038 -21.589 1.00 39.44 80 VAL A O 1
ATOM 628 N N . GLN A 1 81 ? 3.419 16.984 -21.569 1.00 40.00 81 GLN A N 1
ATOM 629 C CA . GLN A 1 81 ? 4.147 17.824 -22.520 1.00 40.00 81 GLN A CA 1
ATOM 630 C C . GLN A 1 81 ? 4.737 16.862 -23.563 1.00 40.00 81 GLN A C 1
ATOM 632 O O . GLN A 1 81 ? 5.514 15.983 -23.184 1.00 40.00 81 GLN A O 1
ATOM 637 N N . PRO A 1 82 ? 4.346 16.943 -24.846 1.00 45.38 82 PRO A N 1
ATOM 638 C CA . PRO A 1 82 ? 4.913 16.096 -25.882 1.00 45.38 82 PRO A CA 1
ATOM 639 C C . PRO A 1 82 ? 6.198 16.734 -26.419 1.00 45.38 82 PRO A C 1
ATOM 641 O O . PRO A 1 82 ? 6.194 17.904 -26.795 1.00 45.38 82 PRO A O 1
ATOM 644 N N .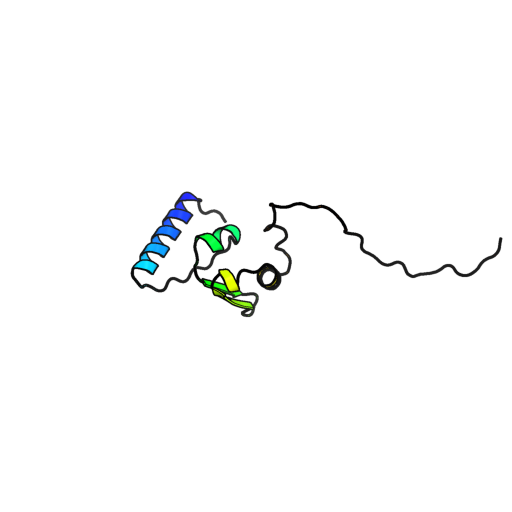 GLY A 1 83 ? 7.281 15.962 -26.520 1.00 36.78 83 GLY A N 1
ATOM 645 C CA . GLY A 1 83 ? 8.408 16.354 -27.366 1.00 36.78 83 GLY A CA 1
ATOM 646 C C . GLY A 1 83 ? 9.753 15.757 -26.978 1.00 36.78 83 GLY A C 1
ATOM 647 O O . GLY A 1 83 ? 10.429 16.297 -26.110 1.00 36.78 83 GLY A O 1
ATOM 648 N N . ALA A 1 84 ? 10.125 14.689 -27.688 1.00 38.97 84 ALA A N 1
ATOM 649 C CA . ALA A 1 84 ? 11.430 14.447 -28.321 1.00 38.97 84 ALA A CA 1
ATOM 650 C C . ALA A 1 84 ? 11.796 12.963 -28.220 1.00 38.97 84 ALA A C 1
ATOM 652 O O . ALA A 1 84 ? 12.631 12.567 -27.411 1.00 38.97 84 ALA A O 1
ATOM 653 N N . ASP A 1 85 ? 11.156 12.154 -29.063 1.00 42.62 85 ASP A N 1
ATOM 654 C CA .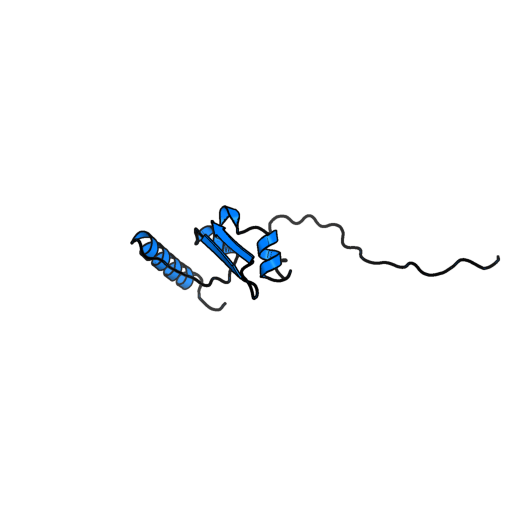 ASP A 1 85 ? 11.716 10.870 -29.463 1.00 42.62 85 ASP A CA 1
ATOM 655 C C . ASP A 1 85 ? 12.229 11.032 -30.896 1.00 42.62 85 ASP A C 1
ATOM 657 O O . ASP A 1 85 ? 11.462 11.336 -31.812 1.00 42.62 85 ASP A O 1
ATOM 661 N N . ALA A 1 86 ? 13.541 10.913 -31.050 1.00 38.72 86 ALA A N 1
ATOM 662 C CA . ALA A 1 86 ? 14.208 10.592 -32.300 1.00 38.72 86 ALA A CA 1
ATOM 663 C C . ALA A 1 86 ? 15.556 9.952 -31.940 1.00 38.72 86 ALA A C 1
ATOM 665 O O . ALA A 1 86 ? 16.593 10.610 -31.851 1.00 38.72 86 ALA A O 1
ATOM 666 N N . ALA A 1 87 ? 15.503 8.639 -31.709 1.00 38.56 87 ALA A N 1
ATOM 667 C CA . ALA A 1 87 ? 16.519 7.704 -32.190 1.00 38.56 87 ALA A CA 1
ATOM 668 C C . ALA A 1 87 ? 16.812 8.011 -33.686 1.00 38.56 87 ALA A C 1
ATOM 670 O O . ALA A 1 87 ? 15.967 8.572 -34.375 1.00 38.56 87 ALA A O 1
ATOM 671 N N . GLU A 1 88 ? 17.936 7.715 -34.321 1.00 33.88 88 GLU A N 1
ATOM 672 C CA . GLU A 1 88 ? 18.894 6.627 -34.189 1.00 33.88 88 GLU A CA 1
ATOM 673 C C . GLU A 1 88 ? 20.019 6.937 -35.202 1.00 33.88 88 GLU A C 1
ATOM 675 O O . GLU A 1 88 ? 19.848 7.756 -36.109 1.00 33.88 88 GLU A O 1
ATOM 680 N N . GLY A 1 89 ? 21.185 6.316 -35.043 1.00 34.03 89 GLY A N 1
ATOM 681 C CA . GLY A 1 89 ? 22.363 6.597 -35.860 1.00 34.03 89 GLY A CA 1
ATOM 682 C C . GLY A 1 89 ? 22.262 6.167 -37.327 1.00 34.03 89 GLY A C 1
ATOM 683 O O . GLY A 1 89 ? 21.715 5.118 -37.643 1.00 34.03 89 GLY A O 1
ATOM 684 N N . GLN A 1 90 ? 22.919 6.943 -38.191 1.00 38.31 90 GLN A N 1
ATOM 685 C CA . GLN A 1 90 ? 23.515 6.504 -39.454 1.00 38.31 90 GLN A CA 1
ATOM 686 C C . GLN A 1 90 ? 24.835 7.266 -39.633 1.00 38.31 90 GLN A C 1
ATOM 688 O O . GLN A 1 90 ? 24.888 8.387 -40.131 1.00 38.31 90 GLN A O 1
ATOM 693 N N . ILE A 1 91 ? 25.910 6.656 -39.141 1.00 45.59 91 ILE A N 1
ATOM 694 C CA . ILE A 1 91 ? 27.272 6.877 -39.623 1.00 45.59 91 ILE A CA 1
ATOM 695 C C . ILE A 1 91 ? 27.481 5.757 -40.628 1.00 45.59 91 ILE A C 1
ATOM 697 O O . ILE A 1 91 ? 27.610 4.624 -40.189 1.00 45.59 91 ILE A O 1
ATOM 701 N N . GLU A 1 92 ? 27.443 6.060 -41.925 1.00 35.94 92 GLU A N 1
ATOM 702 C CA . GLU A 1 92 ? 28.099 5.283 -42.983 1.00 35.94 92 GLU A CA 1
ATOM 703 C C . GLU A 1 92 ? 27.946 5.987 -44.348 1.00 35.94 92 GLU A C 1
ATOM 705 O O . GLU A 1 92 ? 26.852 6.152 -44.873 1.00 35.94 92 GLU A O 1
ATOM 710 N N . ASP A 1 93 ? 29.105 6.382 -44.881 1.00 34.50 93 ASP A N 1
ATOM 711 C CA . ASP A 1 93 ? 29.497 6.275 -46.291 1.00 34.50 93 ASP A CA 1
ATOM 712 C C . ASP A 1 93 ? 28.941 7.264 -47.344 1.00 34.50 93 ASP A C 1
ATOM 714 O O . ASP A 1 93 ? 27.871 7.072 -47.912 1.00 34.50 93 ASP A O 1
ATOM 718 N N . ALA A 1 94 ? 29.745 8.294 -47.661 1.00 41.53 94 ALA A N 1
ATOM 719 C CA . ALA A 1 94 ? 29.961 8.807 -49.027 1.00 41.53 94 ALA A CA 1
ATOM 720 C C . ALA A 1 94 ? 31.026 9.928 -49.037 1.00 41.53 94 ALA A C 1
ATOM 722 O O . ALA A 1 94 ? 30.737 11.107 -49.249 1.00 41.53 94 ALA A O 1
ATOM 723 N N . MET A 1 95 ? 32.294 9.559 -48.834 1.00 44.62 95 MET A N 1
ATOM 724 C CA . MET A 1 95 ? 33.384 10.245 -49.531 1.00 44.62 95 MET A CA 1
ATOM 725 C C . MET A 1 95 ? 33.587 9.506 -50.859 1.00 44.62 95 MET A C 1
ATOM 727 O O . MET A 1 95 ? 33.487 8.285 -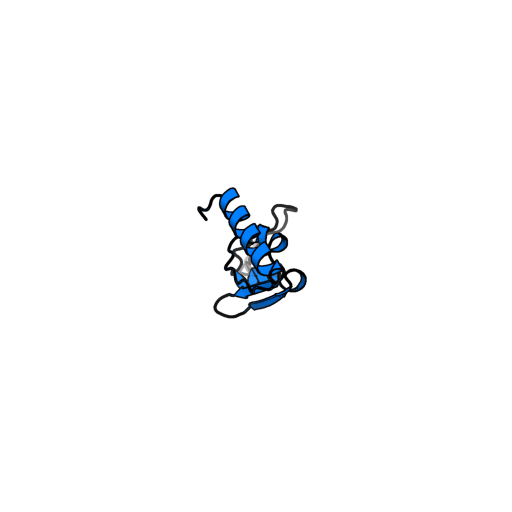50.903 1.00 44.62 95 MET A O 1
ATOM 731 N N . VAL A 1 96 ? 33.939 10.257 -51.905 1.00 46.94 96 VAL A N 1
ATOM 732 C CA . VAL A 1 96 ? 34.285 9.827 -53.274 1.00 46.94 96 VAL A CA 1
ATOM 733 C C . VAL A 1 96 ? 33.089 9.682 -54.238 1.00 46.94 96 VAL A C 1
ATOM 735 O O . VAL A 1 96 ? 32.463 8.633 -54.322 1.00 46.94 96 VAL A O 1
ATOM 738 N N . ARG A 1 97 ? 32.853 10.707 -55.075 1.00 39.50 97 ARG A N 1
ATOM 739 C CA . ARG A 1 97 ? 33.144 10.687 -56.530 1.00 39.50 97 ARG A CA 1
ATOM 740 C C . ARG A 1 97 ? 32.521 11.885 -57.267 1.00 39.50 97 ARG A C 1
ATOM 742 O O . ARG A 1 97 ? 31.319 12.084 -57.229 1.00 39.50 97 ARG A O 1
ATOM 749 N N . GLU A 1 98 ? 33.420 12.636 -57.901 1.00 43.16 98 GLU A N 1
ATOM 750 C CA . GLU A 1 98 ? 33.343 13.354 -59.185 1.00 43.16 98 GLU A CA 1
ATOM 751 C C . GLU A 1 98 ? 31.981 13.755 -59.779 1.00 43.16 98 GLU A C 1
ATOM 753 O O . GLU A 1 98 ? 31.113 12.923 -60.041 1.00 43.16 98 GLU A O 1
ATOM 758 N N . GLY A 1 99 ? 31.910 15.044 -60.126 1.00 38.50 99 GLY A N 1
ATOM 759 C CA . GLY A 1 99 ? 30.918 15.684 -60.985 1.00 38.50 99 GLY A CA 1
ATOM 760 C C . GLY A 1 99 ? 31.171 17.180 -61.055 1.00 38.50 99 GLY A C 1
ATOM 761 O O . GLY A 1 99 ? 30.555 17.892 -60.236 1.00 38.50 99 GLY A O 1
#

Nearest PDB structures (foldseek):
  7kyo-assembly1_B  TM=9.011E-01  e=2.521E-04  Streptococcus pneumoniae D39

Secondary structure (DSSP, 8-state):
--S-HHHHHHHHHHHHHHHHTT---------SSSHHHH-SEEEEEESEEEEEEEHHHH--HHHHHHHHTT----S-TT---------------------